Protein AF-A0AA50DWT5-F1 (afdb_monomer_lite)

Secondary structure (DSSP, 8-state):
----EEETTEEEE-TTHHHHHHHHTTS--HHHHHHHHHHHHSTTBTSTTB--EES-EEBTEE-TTEEEEGGGTEEEE--TT-

Radius of gyration: 13.09 Å; chains: 1; bounding box: 30×29×34 Å

Sequence (82 aa):
MNQLKNSDFFLPYNPDLTQRAREMRKNPTPAESKLWNLLKSHPPFGRSEFRVWRQRPINHFIKKNGFETPSFRRALHLDPNT

pLDDT: mean 72.78, std 10.37, range [43.78, 86.12]

Foldseek 3Di:
DFAFDDDPQDATFRVVCVVVQVVLVVPAAPVLVVVVVVLCVDPPRVPPLWDKDAQDGHHYDTLSQWIATSNPRDIDGDDSPD

Structure (mmCIF, N/CA/C/O backbone):
data_AF-A0AA50DWT5-F1
#
_entry.id   AF-A0AA50DWT5-F1
#
loop_
_atom_site.group_PDB
_atom_site.id
_atom_site.type_symbol
_atom_site.label_atom_id
_atom_site.label_alt_id
_atom_site.label_comp_id
_atom_site.label_asym_id
_atom_site.label_entity_id
_atom_site.label_seq_id
_atom_site.pdbx_PDB_ins_code
_atom_site.Cartn_x
_atom_site.Cartn_y
_atom_site.Cartn_z
_atom_site.occupancy
_atom_site.B_iso_or_equiv
_atom_site.auth_seq_id
_atom_site.auth_comp_id
_atom_site.auth_asym_id
_atom_site.auth_atom_id
_atom_site.pdbx_PDB_model_num
ATOM 1 N N . MET A 1 1 ? -15.767 -18.479 -10.299 1.00 43.78 1 MET A N 1
ATOM 2 C CA . MET A 1 1 ? -14.351 -18.911 -10.315 1.00 43.78 1 MET A CA 1
ATOM 3 C C . MET A 1 1 ? -13.505 -17.655 -10.378 1.00 43.78 1 MET A C 1
ATOM 5 O O . MET A 1 1 ? -13.603 -16.941 -11.367 1.00 43.78 1 MET A O 1
ATOM 9 N N . ASN A 1 2 ? -12.792 -17.317 -9.302 1.00 55.62 2 ASN A N 1
ATOM 10 C CA . ASN A 1 2 ? -12.074 -16.046 -9.239 1.00 55.62 2 ASN A CA 1
ATOM 11 C C . ASN A 1 2 ? -10.798 -16.126 -10.081 1.00 55.62 2 ASN A C 1
ATOM 13 O O . ASN A 1 2 ? -9.846 -16.811 -9.716 1.00 55.62 2 ASN A O 1
ATOM 17 N N . GLN A 1 3 ? -10.814 -15.484 -11.250 1.00 76.38 3 GLN A N 1
ATOM 18 C CA . GLN A 1 3 ? -9.655 -15.431 -12.132 1.00 76.38 3 GLN A CA 1
ATOM 19 C C . GLN A 1 3 ? -8.613 -14.493 -11.519 1.00 76.38 3 GLN A C 1
ATOM 21 O O . GLN A 1 3 ? -8.846 -13.294 -11.354 1.00 76.38 3 GLN A O 1
ATOM 26 N N . LEU A 1 4 ? -7.456 -15.049 -11.163 1.00 78.81 4 LEU A N 1
ATOM 27 C CA . LEU A 1 4 ? -6.311 -14.262 -10.720 1.00 78.81 4 LEU A CA 1
ATOM 28 C C . LEU A 1 4 ? -5.831 -13.375 -11.873 1.00 78.81 4 LEU A C 1
ATOM 30 O O . LEU A 1 4 ? -5.632 -13.845 -12.993 1.00 78.81 4 LEU A O 1
ATOM 34 N N . LYS A 1 5 ? -5.606 -12.090 -11.593 1.00 77.62 5 LYS A N 1
ATOM 35 C CA . LYS A 1 5 ? -4.927 -11.192 -12.527 1.00 77.62 5 LYS A CA 1
ATOM 36 C C . LYS A 1 5 ? -3.435 -11.479 -12.489 1.00 77.62 5 LYS A C 1
ATOM 38 O O . LYS A 1 5 ? -2.828 -11.328 -11.432 1.00 77.62 5 LYS A O 1
ATOM 43 N N . ASN A 1 6 ? -2.862 -11.808 -13.644 1.00 76.75 6 ASN A N 1
ATOM 44 C CA . ASN A 1 6 ? -1.436 -12.085 -13.832 1.00 76.75 6 ASN A CA 1
ATOM 45 C C . ASN A 1 6 ? -0.782 -11.002 -14.703 1.00 76.75 6 ASN A C 1
ATOM 47 O O . ASN A 1 6 ? -1.426 -10.455 -15.596 1.00 76.75 6 ASN A O 1
ATOM 51 N N . SER A 1 7 ? 0.489 -10.690 -14.443 1.00 75.94 7 SER A N 1
ATOM 52 C CA . SER A 1 7 ? 1.318 -9.805 -15.271 1.00 75.94 7 SER A CA 1
ATOM 53 C C . SER A 1 7 ? 2.792 -9.987 -14.924 1.00 75.94 7 SER A C 1
ATOM 55 O O . SER A 1 7 ? 3.123 -10.280 -13.779 1.00 75.94 7 SER A O 1
ATOM 57 N N . ASP A 1 8 ? 3.691 -9.704 -15.861 1.00 73.31 8 ASP A N 1
ATOM 58 C CA . ASP A 1 8 ? 5.135 -9.701 -15.597 1.00 73.31 8 ASP A CA 1
ATOM 59 C C . ASP A 1 8 ? 5.568 -8.639 -14.573 1.00 73.31 8 ASP A C 1
ATOM 61 O O . ASP A 1 8 ? 6.645 -8.728 -13.980 1.00 73.31 8 ASP A O 1
ATOM 65 N N . PHE A 1 9 ? 4.721 -7.647 -14.296 1.00 68.31 9 PHE A N 1
ATOM 66 C CA . PHE A 1 9 ? 5.038 -6.549 -13.380 1.00 68.31 9 PHE A CA 1
ATOM 67 C C . PHE A 1 9 ? 4.478 -6.735 -11.963 1.00 68.31 9 PHE A C 1
ATOM 69 O O . PHE A 1 9 ? 4.785 -5.941 -11.070 1.00 68.31 9 PHE A O 1
ATOM 76 N N . PHE A 1 10 ? 3.636 -7.746 -11.721 1.00 71.31 10 PHE A N 1
ATOM 77 C CA . PHE A 1 10 ? 3.046 -7.983 -10.403 1.00 71.31 10 PHE A CA 1
ATOM 78 C C . PHE A 1 10 ? 2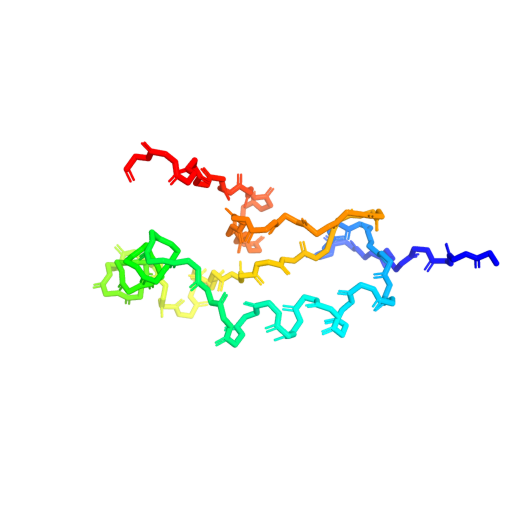.713 -9.451 -10.158 1.00 71.31 10 PHE A C 1
ATOM 80 O O . PH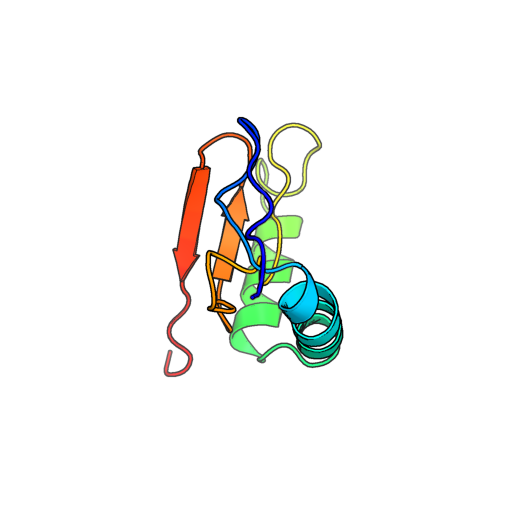E A 1 10 ? 2.387 -10.197 -11.072 1.00 71.31 10 PHE A O 1
ATOM 87 N N . LEU A 1 11 ? 2.750 -9.857 -8.890 1.00 76.62 11 LEU A N 1
ATOM 88 C CA . LEU A 1 11 ? 2.349 -11.208 -8.519 1.00 76.62 11 LEU A CA 1
ATOM 89 C C . LEU A 1 11 ? 0.859 -11.434 -8.831 1.00 76.62 11 LEU A C 1
ATOM 91 O O . LEU A 1 11 ? 0.065 -10.519 -8.589 1.00 76.62 11 LEU A O 1
ATOM 95 N N . PRO A 1 12 ? 0.482 -12.633 -9.318 1.00 81.50 12 PRO A N 1
ATOM 96 C CA . PRO A 1 12 ? -0.904 -13.060 -9.481 1.00 81.50 12 PRO A CA 1
ATOM 97 C C . PRO A 1 12 ? -1.766 -12.632 -8.301 1.00 81.50 12 PRO A C 1
ATOM 99 O O . PRO A 1 12 ? -1.384 -12.916 -7.169 1.00 81.50 12 PRO A O 1
ATOM 102 N N . TYR A 1 13 ? -2.902 -11.969 -8.516 1.00 83.56 13 TYR A N 1
ATOM 103 C CA . TYR A 1 13 ? -3.772 -11.564 -7.407 1.00 83.56 13 TYR A CA 1
ATOM 104 C C . TYR A 1 13 ? -5.256 -11.553 -7.760 1.00 83.56 13 TYR A C 1
ATOM 106 O O . TYR A 1 13 ? -5.640 -11.262 -8.891 1.00 83.56 13 TYR A O 1
ATOM 114 N N . ASN A 1 14 ? -6.102 -11.845 -6.772 1.00 84.44 14 ASN A N 1
ATOM 115 C CA . ASN A 1 14 ? -7.546 -11.767 -6.910 1.00 84.44 14 ASN A CA 1
ATOM 116 C C . ASN A 1 14 ? -7.990 -10.287 -6.909 1.00 84.44 14 ASN A C 1
ATOM 118 O O . ASN A 1 14 ? -7.793 -9.595 -5.901 1.00 84.44 14 ASN A O 1
ATOM 122 N N . PRO A 1 15 ? -8.586 -9.780 -8.004 1.00 81.56 15 PRO A N 1
ATOM 123 C CA . PRO A 1 15 ? -9.026 -8.393 -8.092 1.00 81.56 15 PRO A CA 1
ATOM 124 C C . PRO A 1 15 ? -10.077 -8.009 -7.043 1.00 81.56 15 PRO A C 1
ATOM 126 O O . PRO A 1 15 ? -10.059 -6.854 -6.613 1.00 81.56 15 PRO A O 1
ATOM 129 N N . ASP A 1 16 ? -10.906 -8.939 -6.562 1.00 84.56 16 ASP A N 1
ATOM 130 C CA . ASP A 1 16 ? -11.936 -8.671 -5.542 1.00 84.56 16 ASP A CA 1
ATOM 131 C C . ASP A 1 16 ? -11.322 -8.178 -4.224 1.00 84.56 16 ASP A C 1
ATOM 133 O O . ASP A 1 16 ? -11.860 -7.315 -3.526 1.00 84.56 16 ASP A O 1
ATOM 137 N N . LEU A 1 17 ? -10.110 -8.646 -3.916 1.00 83.69 17 LEU A N 1
ATOM 138 C CA . LEU A 1 17 ? -9.357 -8.235 -2.732 1.00 83.69 17 LEU A CA 1
ATOM 139 C C . LEU A 1 17 ? -8.817 -6.804 -2.841 1.00 83.69 17 LEU A C 1
ATOM 141 O O . LEU A 1 17 ? -8.371 -6.234 -1.844 1.00 83.69 17 LEU A O 1
ATOM 145 N N . THR A 1 18 ? -8.871 -6.184 -4.023 1.00 82.31 18 THR A N 1
ATOM 146 C CA . THR A 1 18 ? -8.393 -4.811 -4.236 1.00 82.31 18 THR A CA 1
ATOM 147 C C . THR A 1 18 ? -9.221 -3.807 -3.449 1.00 82.31 18 THR A C 1
ATOM 149 O O . THR A 1 18 ? -8.655 -2.876 -2.871 1.00 82.31 18 THR A O 1
ATOM 152 N N . GLN A 1 19 ? -10.546 -3.980 -3.410 1.00 85.31 19 GLN A N 1
ATOM 153 C CA . GLN A 1 19 ? -11.430 -3.091 -2.658 1.00 85.31 19 GLN A CA 1
ATOM 154 C C . GLN A 1 19 ? -11.146 -3.206 -1.163 1.00 85.31 19 GLN A C 1
ATOM 156 O O . GLN A 1 19 ? -10.881 -2.200 -0.504 1.00 85.31 19 GLN A O 1
ATOM 161 N N . ARG A 1 20 ? -11.066 -4.439 -0.657 1.00 84.31 20 ARG A N 1
ATOM 162 C CA . ARG A 1 20 ? -10.750 -4.687 0.748 1.00 84.31 20 ARG A CA 1
ATOM 163 C C . ARG A 1 20 ? -9.372 -4.148 1.138 1.00 84.31 20 ARG A C 1
ATOM 165 O O . ARG A 1 20 ? -9.234 -3.488 2.163 1.00 84.31 20 ARG A O 1
ATOM 172 N N . ALA A 1 21 ? -8.364 -4.322 0.285 1.00 83.50 21 ALA A N 1
ATOM 173 C CA . ALA A 1 21 ? -7.039 -3.743 0.495 1.00 83.50 21 ALA A CA 1
ATOM 174 C C . ALA A 1 21 ? -7.060 -2.202 0.505 1.00 83.50 21 ALA A C 1
ATOM 176 O O . ALA A 1 21 ? -6.288 -1.576 1.226 1.00 83.50 21 ALA A O 1
ATOM 177 N N . ARG A 1 22 ? -7.938 -1.549 -0.271 1.00 83.81 22 ARG A N 1
ATOM 178 C CA . ARG A 1 22 ? -8.109 -0.083 -0.218 1.00 83.81 22 ARG A CA 1
ATOM 179 C C . ARG A 1 22 ? -8.719 0.374 1.105 1.00 83.81 22 ARG A C 1
ATOM 181 O O . ARG A 1 22 ? -8.281 1.396 1.624 1.00 83.81 22 ARG A O 1
ATOM 188 N N . GLU A 1 23 ? -9.684 -0.362 1.647 1.00 86.12 23 GLU A N 1
ATOM 189 C CA . GLU A 1 23 ? -10.267 -0.073 2.965 1.00 86.12 23 GLU A CA 1
ATOM 190 C C . GLU A 1 23 ? -9.224 -0.202 4.078 1.00 86.12 23 GLU A C 1
ATOM 192 O O . GLU A 1 23 ? -9.115 0.681 4.926 1.00 86.12 23 GLU A O 1
ATOM 197 N N . MET A 1 24 ? -8.394 -1.245 4.029 1.00 80.12 24 MET A N 1
ATOM 198 C CA . MET A 1 24 ? -7.327 -1.464 5.011 1.00 80.12 24 MET A CA 1
ATOM 199 C C . MET A 1 24 ? -6.279 -0.341 5.013 1.00 80.12 24 MET A C 1
ATOM 201 O O . MET A 1 24 ? -5.785 0.034 6.073 1.00 80.12 24 MET A O 1
ATOM 205 N N . ARG A 1 25 ? -6.007 0.292 3.862 1.00 83.81 25 ARG A N 1
ATOM 206 C CA . ARG A 1 25 ? -5.096 1.451 3.785 1.00 83.81 25 ARG A CA 1
ATOM 207 C C . ARG A 1 25 ? -5.623 2.695 4.499 1.00 83.81 25 ARG A C 1
ATOM 209 O O . ARG A 1 25 ? -4.817 3.583 4.783 1.00 83.81 25 ARG A O 1
ATOM 216 N N . LYS A 1 26 ? -6.939 2.788 4.736 1.00 84.56 26 LYS A N 1
ATOM 217 C CA . LYS A 1 26 ? -7.559 3.893 5.486 1.00 84.56 26 LYS A CA 1
ATOM 218 C C . LYS A 1 26 ? -7.392 3.727 6.997 1.00 84.56 26 LYS A C 1
ATOM 220 O O . LYS A 1 26 ? -7.362 4.729 7.694 1.00 84.56 26 LYS A O 1
ATOM 225 N N . ASN A 1 27 ? -7.232 2.490 7.473 1.00 84.56 27 ASN A N 1
ATOM 226 C CA . ASN A 1 27 ? -7.069 2.157 8.888 1.00 84.56 27 ASN A CA 1
ATOM 227 C C . ASN A 1 27 ? -5.782 1.334 9.117 1.00 84.56 27 ASN A C 1
ATOM 229 O O . ASN A 1 27 ? -5.872 0.162 9.489 1.00 84.56 27 ASN A O 1
ATOM 233 N N . PRO A 1 28 ? -4.587 1.897 8.839 1.00 82.12 28 PRO A N 1
ATOM 234 C CA . PRO A 1 28 ? -3.326 1.200 9.074 1.00 82.12 28 PRO A CA 1
ATOM 235 C C . PRO A 1 28 ? -3.058 1.037 10.573 1.00 82.12 28 PRO A C 1
ATOM 237 O O . PRO A 1 28 ? -3.493 1.851 11.390 1.00 82.12 28 PRO A O 1
ATOM 240 N N . THR A 1 29 ? -2.283 0.017 10.939 1.00 83.75 29 THR A N 1
ATOM 241 C CA . THR A 1 29 ? -1.804 -0.115 12.323 1.00 83.75 29 THR A CA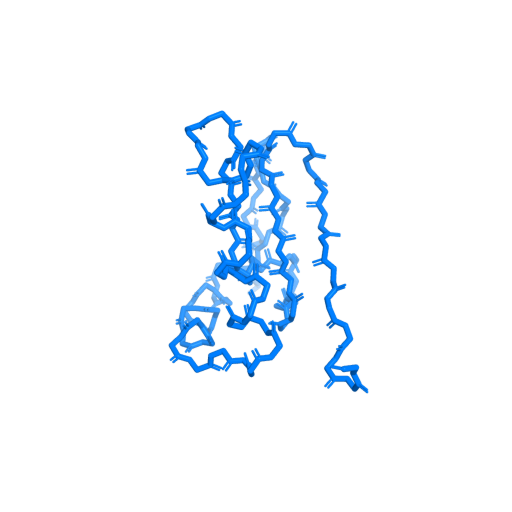 1
ATOM 242 C C . THR A 1 29 ? -0.802 1.003 12.667 1.00 83.75 29 THR A C 1
ATOM 244 O O . THR A 1 29 ? -0.166 1.567 11.767 1.00 83.75 29 THR A O 1
ATOM 247 N N . PRO A 1 30 ? -0.598 1.341 13.956 1.00 83.25 30 PRO A N 1
ATOM 248 C CA . PRO A 1 30 ? 0.409 2.330 14.352 1.00 83.25 30 PRO A CA 1
ATOM 249 C C . PRO A 1 30 ? 1.822 1.992 13.848 1.00 83.25 30 PRO A C 1
ATOM 251 O O . PRO A 1 30 ? 2.548 2.884 13.404 1.00 83.25 30 PRO A O 1
ATOM 254 N N . ALA A 1 31 ? 2.189 0.705 13.848 1.00 78.38 31 ALA A N 1
ATOM 255 C CA . ALA A 1 31 ? 3.462 0.211 13.325 1.00 78.38 31 ALA A CA 1
ATOM 256 C C . ALA A 1 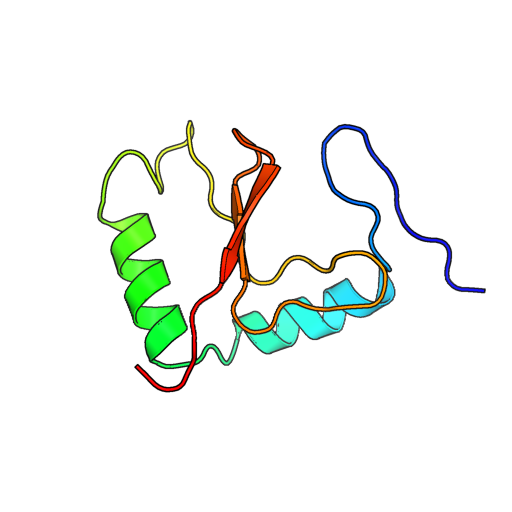31 ? 3.590 0.430 11.806 1.00 78.38 31 ALA A C 1
ATOM 258 O O . ALA A 1 31 ? 4.598 0.955 11.331 1.00 78.38 31 ALA A O 1
ATOM 259 N N . GLU A 1 32 ? 2.542 0.117 11.039 1.00 80.25 32 GLU A N 1
ATOM 260 C CA . GLU A 1 32 ? 2.503 0.384 9.596 1.00 80.25 32 GLU A CA 1
ATOM 261 C C . GLU A 1 32 ? 2.598 1.876 9.280 1.00 80.25 32 GLU A C 1
ATOM 263 O O . GLU A 1 32 ? 3.261 2.258 8.317 1.00 80.25 32 GLU A O 1
ATOM 268 N N . SER A 1 33 ? 1.944 2.724 10.077 1.00 84.06 33 SER A N 1
ATOM 269 C CA . SER A 1 33 ? 2.004 4.177 9.913 1.00 84.06 33 SER A CA 1
ATOM 270 C C . SER A 1 33 ? 3.425 4.702 10.143 1.00 84.06 33 SER A C 1
ATOM 272 O O . SER A 1 33 ? 3.955 5.438 9.307 1.00 84.06 33 SER A O 1
ATOM 274 N N . LYS A 1 34 ? 4.088 4.248 11.217 1.00 85.38 34 LYS A N 1
ATOM 275 C CA . LYS A 1 34 ? 5.495 4.575 11.498 1.00 85.38 34 LYS A CA 1
ATOM 276 C C . LYS A 1 34 ? 6.415 4.140 10.361 1.00 85.38 34 LYS A C 1
ATOM 278 O O . LYS A 1 34 ? 7.174 4.969 9.862 1.00 85.38 34 LYS A O 1
ATOM 283 N N . LEU A 1 35 ? 6.323 2.887 9.907 1.00 83.81 35 LEU A N 1
ATOM 284 C CA . LEU A 1 35 ? 7.171 2.407 8.814 1.00 83.81 35 LEU A CA 1
ATOM 285 C C . LEU A 1 35 ? 6.876 3.138 7.506 1.00 83.81 35 LEU A C 1
ATOM 287 O O . LEU A 1 35 ? 7.801 3.461 6.773 1.00 83.81 35 LEU A O 1
ATOM 291 N N . TRP A 1 36 ? 5.615 3.442 7.203 1.00 83.25 36 TRP A N 1
ATOM 292 C CA . TRP A 1 36 ? 5.279 4.191 5.996 1.00 83.25 36 TRP A CA 1
ATOM 293 C C . TRP A 1 36 ? 5.879 5.597 5.997 1.00 83.25 36 TRP A C 1
ATOM 295 O O . TRP A 1 36 ? 6.388 6.040 4.969 1.00 83.25 36 TRP A O 1
ATOM 305 N N . ASN A 1 37 ? 5.850 6.281 7.141 1.00 83.38 37 ASN A N 1
ATOM 306 C CA . ASN A 1 37 ? 6.486 7.585 7.288 1.00 83.38 37 ASN A CA 1
ATOM 307 C C . ASN A 1 37 ? 8.012 7.470 7.185 1.00 83.38 37 ASN A C 1
ATOM 309 O O . ASN A 1 37 ? 8.625 8.252 6.466 1.00 83.38 37 ASN A O 1
ATOM 313 N N . LEU A 1 38 ? 8.616 6.450 7.805 1.00 83.19 38 LEU A N 1
ATOM 314 C CA . LEU A 1 38 ? 10.048 6.169 7.682 1.00 83.19 38 LEU A CA 1
ATOM 315 C C . LEU A 1 38 ? 10.446 5.933 6.215 1.00 83.19 38 LEU A C 1
ATOM 317 O O . LEU A 1 38 ? 11.339 6.591 5.697 1.00 83.19 38 LEU A O 1
ATOM 321 N N . LEU A 1 39 ? 9.728 5.053 5.518 1.00 80.44 39 LEU A N 1
ATOM 322 C CA . LEU A 1 39 ? 9.967 4.709 4.115 1.00 80.44 39 LEU A CA 1
ATOM 323 C C . LEU A 1 39 ? 9.682 5.852 3.144 1.00 80.44 39 LEU A C 1
ATOM 325 O O . LEU A 1 39 ? 10.062 5.746 1.989 1.00 80.44 39 LEU A O 1
ATOM 329 N N . LYS A 1 40 ? 8.974 6.903 3.562 1.00 78.69 40 LYS A N 1
ATOM 330 C CA . LYS A 1 40 ? 8.795 8.122 2.766 1.00 78.69 40 LYS A CA 1
ATOM 331 C C . LYS A 1 40 ? 9.902 9.137 3.012 1.00 78.69 40 LYS A C 1
ATOM 333 O O . LYS A 1 40 ? 10.298 9.834 2.084 1.00 78.69 40 LYS A O 1
ATOM 338 N N . SER A 1 41 ? 10.345 9.246 4.259 1.00 78.81 41 SER A N 1
ATOM 339 C CA . SER A 1 41 ? 11.327 10.239 4.685 1.00 78.81 41 SER A CA 1
ATOM 340 C C . SER A 1 41 ? 12.772 9.792 4.456 1.00 78.81 41 SER A C 1
ATOM 342 O O . SER A 1 41 ? 13.658 10.641 4.449 1.00 78.81 41 SER A O 1
ATOM 344 N N . HIS A 1 42 ? 13.024 8.493 4.253 1.00 73.88 42 HIS A N 1
ATOM 345 C CA . HIS A 1 42 ? 14.362 7.939 4.036 1.00 73.88 42 HIS A CA 1
ATOM 346 C C . HIS A 1 42 ? 14.612 7.566 2.566 1.00 73.88 42 HIS A C 1
ATOM 348 O O . HIS A 1 42 ? 14.129 6.528 2.103 1.00 73.88 42 HIS A O 1
ATOM 354 N N . PRO A 1 43 ? 15.434 8.343 1.835 1.00 70.06 43 PRO A N 1
ATOM 355 C CA . PRO A 1 43 ? 15.936 7.936 0.531 1.00 70.06 43 PRO A CA 1
ATOM 356 C C . PRO A 1 43 ? 16.657 6.578 0.613 1.00 70.06 43 PRO A C 1
ATOM 358 O O . PRO A 1 43 ? 17.358 6.320 1.592 1.00 70.06 43 PRO A O 1
ATOM 361 N N . PRO A 1 44 ? 16.520 5.714 -0.408 1.00 67.81 44 PRO A N 1
ATOM 362 C CA . PRO A 1 44 ? 15.913 5.996 -1.710 1.00 67.81 44 PRO A CA 1
ATOM 363 C C . PRO A 1 44 ? 14.404 5.682 -1.788 1.00 67.81 44 PRO A C 1
ATOM 365 O O . PRO A 1 44 ? 13.749 6.044 -2.767 1.00 67.81 44 PRO A O 1
ATOM 368 N N . PHE A 1 45 ? 13.842 5.036 -0.762 1.00 63.03 45 PHE A N 1
ATOM 369 C CA . PHE A 1 45 ? 12.433 4.656 -0.680 1.00 63.03 45 PHE A CA 1
ATOM 370 C C . PHE A 1 45 ? 11.577 5.929 -0.581 1.00 63.03 45 PHE A C 1
ATOM 372 O O . PHE A 1 45 ? 11.859 6.823 0.205 1.00 63.03 45 PHE A O 1
ATOM 379 N N . GLY A 1 46 ? 10.598 6.090 -1.470 1.00 60.50 46 GLY A N 1
ATOM 380 C CA . GLY A 1 46 ? 9.812 7.331 -1.556 1.00 60.50 46 GLY A CA 1
ATOM 381 C C . GLY A 1 46 ? 10.258 8.313 -2.645 1.00 60.50 46 GLY A C 1
ATOM 382 O O . GLY A 1 46 ? 9.491 9.220 -2.969 1.00 60.50 46 GLY A O 1
ATOM 383 N N . ARG A 1 47 ? 11.417 8.097 -3.290 1.00 62.69 47 ARG A N 1
ATOM 384 C CA . ARG A 1 47 ? 11.745 8.724 -4.587 1.00 62.69 47 ARG A CA 1
ATOM 385 C C . ARG A 1 47 ? 11.157 7.915 -5.751 1.00 62.69 47 ARG A C 1
ATOM 387 O O . ARG A 1 47 ? 10.771 6.758 -5.577 1.00 62.69 47 ARG A O 1
ATOM 394 N N . SER A 1 48 ? 11.076 8.522 -6.940 1.00 60.34 48 SER A N 1
ATOM 395 C CA . SER A 1 48 ? 10.491 7.904 -8.147 1.00 60.34 48 SER A CA 1
ATOM 396 C C . SER A 1 48 ? 11.109 6.542 -8.493 1.00 60.34 48 SER A C 1
ATOM 398 O O . SER A 1 48 ? 10.391 5.656 -8.949 1.00 60.34 48 SER A O 1
ATOM 400 N N . GLU A 1 49 ? 12.398 6.354 -8.205 1.00 62.56 49 GLU A N 1
ATOM 401 C CA . GLU A 1 49 ? 13.154 5.123 -8.473 1.00 62.56 49 GLU A CA 1
ATOM 402 C C . GLU A 1 49 ? 12.773 3.942 -7.556 1.00 62.56 49 GLU A C 1
ATOM 404 O O . GLU A 1 49 ? 12.871 2.781 -7.961 1.00 62.56 49 GLU A O 1
ATOM 409 N N . PHE A 1 50 ? 12.266 4.206 -6.342 1.00 67.44 50 PHE A N 1
ATOM 410 C CA . PHE A 1 50 ? 11.899 3.166 -5.370 1.00 67.44 50 PHE A CA 1
ATOM 411 C C . PHE A 1 50 ? 10.528 3.437 -4.755 1.00 67.44 50 PHE A C 1
ATOM 413 O O . PHE A 1 50 ? 10.369 3.813 -3.588 1.00 67.44 50 PHE A O 1
ATOM 420 N N . ARG A 1 51 ? 9.496 3.207 -5.574 1.00 70.00 51 ARG A N 1
ATOM 421 C CA . ARG A 1 51 ? 8.099 3.270 -5.141 1.00 70.00 51 ARG A CA 1
ATOM 422 C C . ARG A 1 51 ? 7.764 2.082 -4.237 1.00 70.00 51 ARG A C 1
ATOM 424 O O . ARG A 1 51 ? 7.879 0.930 -4.646 1.00 70.00 51 ARG A O 1
ATOM 431 N N . VAL A 1 52 ? 7.255 2.365 -3.042 1.00 73.88 52 VAL A N 1
ATOM 432 C CA . VAL A 1 52 ? 6.746 1.353 -2.108 1.00 73.88 52 VAL A CA 1
ATOM 433 C C . VAL A 1 52 ? 5.214 1.309 -2.161 1.00 73.88 52 VAL A C 1
ATOM 435 O O . VAL A 1 52 ? 4.546 2.342 -2.165 1.00 73.88 52 VAL A O 1
ATOM 438 N N . TRP A 1 53 ? 4.646 0.106 -2.201 1.00 74.50 53 TRP A N 1
ATOM 439 C CA . TRP A 1 53 ? 3.216 -0.174 -2.293 1.00 74.50 53 TRP A CA 1
ATOM 440 C C . TRP A 1 53 ? 2.750 -0.817 -0.994 1.00 74.50 53 TRP A C 1
ATOM 442 O O . TRP A 1 53 ? 3.373 -1.753 -0.504 1.00 74.50 53 TRP A O 1
ATOM 452 N N . ARG A 1 54 ? 1.631 -0.342 -0.447 1.00 82.00 54 ARG A N 1
ATOM 453 C CA . ARG A 1 54 ? 1.043 -0.892 0.782 1.00 82.00 54 ARG A CA 1
ATOM 454 C C . ARG A 1 54 ? -0.023 -1.926 0.461 1.00 82.00 54 ARG A C 1
ATOM 456 O O . ARG A 1 54 ? -0.879 -1.657 -0.391 1.00 82.00 54 ARG A O 1
ATOM 463 N N . GLN A 1 55 ? -0.020 -3.036 1.196 1.00 75.94 55 GLN A N 1
ATOM 464 C CA . GLN A 1 55 ? -1.112 -4.012 1.238 1.00 75.94 55 GLN A CA 1
ATOM 465 C C . GLN A 1 55 ? -1.532 -4.459 -0.173 1.00 75.94 55 GLN A C 1
ATOM 467 O O . GLN A 1 55 ? -2.684 -4.287 -0.577 1.00 75.94 55 GLN A O 1
ATOM 472 N N . ARG A 1 56 ? -0.583 -4.933 -0.993 1.00 77.00 56 ARG A N 1
ATOM 473 C CA . ARG A 1 56 ? -0.943 -5.530 -2.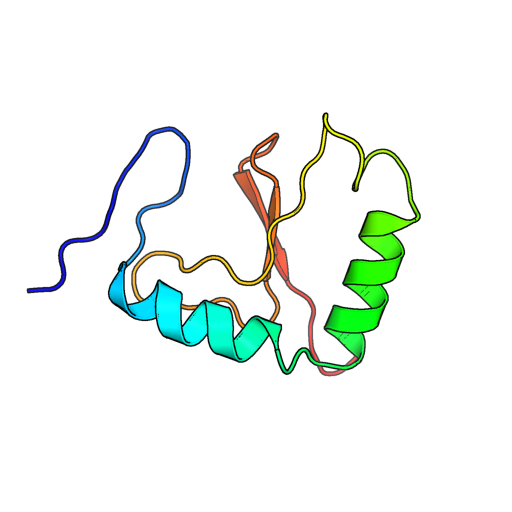287 1.00 77.00 56 ARG A CA 1
ATOM 474 C C . ARG A 1 56 ? -1.569 -6.907 -2.039 1.00 77.00 56 ARG A C 1
ATOM 476 O O . ARG A 1 56 ? -1.040 -7.667 -1.224 1.00 77.00 56 ARG A O 1
ATOM 483 N N . PRO A 1 57 ? -2.699 -7.224 -2.690 1.00 76.50 57 PRO A N 1
ATOM 484 C CA . PRO A 1 57 ? -3.200 -8.584 -2.690 1.00 76.50 57 PRO A CA 1
ATOM 485 C C . PRO A 1 57 ? -2.213 -9.481 -3.441 1.00 76.50 57 PRO A C 1
ATOM 487 O O . PRO A 1 57 ? -1.639 -9.063 -4.446 1.00 76.50 57 PRO A O 1
ATOM 490 N N . ILE A 1 58 ? -2.025 -10.699 -2.946 1.00 77.50 58 ILE A N 1
ATOM 491 C CA . ILE A 1 58 ? -1.226 -11.744 -3.581 1.00 77.50 58 ILE A CA 1
ATOM 492 C C . ILE A 1 58 ? -2.072 -13.007 -3.554 1.00 77.50 58 ILE A C 1
ATOM 494 O O . ILE A 1 58 ? -2.488 -13.468 -2.491 1.00 77.50 58 ILE A O 1
ATOM 498 N N . ASN A 1 59 ? -2.313 -13.577 -4.724 1.00 79.12 59 ASN A N 1
ATOM 499 C CA . ASN A 1 59 ? -3.168 -14.732 -4.930 1.00 79.12 59 ASN A CA 1
ATOM 500 C C . ASN A 1 59 ? -4.554 -14.469 -4.302 1.00 79.12 59 ASN A C 1
ATOM 502 O O . ASN A 1 59 ? -5.224 -13.516 -4.703 1.00 79.12 59 ASN A O 1
ATOM 506 N N . HIS A 1 60 ? -4.948 -15.224 -3.277 1.00 79.12 60 HIS A N 1
ATOM 507 C CA . HIS A 1 60 ? -6.199 -15.031 -2.536 1.00 79.12 60 HIS A CA 1
ATOM 508 C C . HIS A 1 60 ? -6.009 -14.394 -1.146 1.00 79.12 60 HIS A C 1
ATOM 510 O O . HIS A 1 60 ? -6.917 -14.436 -0.319 1.00 79.12 60 HIS A O 1
ATOM 516 N N . PHE A 1 61 ? -4.857 -13.775 -0.880 1.00 73.88 61 PHE A N 1
ATOM 517 C CA . PHE A 1 61 ? -4.530 -13.191 0.420 1.00 73.88 61 PHE A CA 1
ATOM 518 C C . PHE A 1 61 ? -4.222 -11.696 0.318 1.00 73.88 61 PHE A C 1
ATOM 520 O O . PHE A 1 61 ? -3.650 -11.217 -0.660 1.00 73.88 61 PHE A O 1
ATOM 527 N N . ILE A 1 62 ? -4.555 -10.947 1.371 1.00 66.94 62 ILE A N 1
ATOM 528 C CA . ILE A 1 62 ? -4.079 -9.575 1.568 1.00 66.94 62 ILE A CA 1
ATOM 529 C C . ILE A 1 62 ? -3.039 -9.625 2.679 1.00 66.94 62 ILE A C 1
ATOM 531 O O . ILE A 1 62 ? -3.363 -9.972 3.815 1.00 66.94 62 ILE A O 1
ATOM 535 N N . LYS A 1 63 ? -1.788 -9.253 2.387 1.00 67.38 63 LYS A N 1
ATOM 536 C CA . LYS A 1 63 ? -0.804 -9.036 3.453 1.00 67.38 63 LYS A CA 1
ATOM 537 C C . LYS A 1 63 ? -1.198 -7.783 4.229 1.00 67.38 63 LYS A C 1
ATOM 539 O O . LYS A 1 63 ? -0.928 -6.671 3.776 1.00 67.38 63 LYS A O 1
ATOM 544 N N . LYS A 1 64 ? -1.831 -7.981 5.389 1.00 55.97 64 LYS A N 1
ATOM 545 C CA . LYS A 1 64 ? -2.278 -6.916 6.302 1.00 55.97 64 LYS A CA 1
ATOM 546 C C . LYS A 1 64 ? -1.147 -5.929 6.615 1.00 55.97 64 LYS A C 1
ATOM 548 O O . LYS A 1 64 ? -1.342 -4.737 6.424 1.00 55.97 64 LYS A O 1
ATOM 553 N N . ASN A 1 65 ? 0.055 -6.457 6.856 1.00 59.09 65 ASN A N 1
ATOM 554 C CA . ASN A 1 65 ? 1.251 -5.691 7.213 1.00 59.09 65 ASN A CA 1
ATOM 555 C C . ASN A 1 65 ? 2.324 -5.716 6.105 1.00 59.09 65 ASN A C 1
ATOM 557 O O . ASN A 1 65 ? 3.521 -5.789 6.382 1.00 59.09 65 ASN A O 1
ATOM 561 N N . GLY A 1 66 ? 1.903 -5.777 4.838 1.00 60.25 66 GLY A N 1
ATOM 562 C CA . GLY A 1 66 ? 2.804 -5.942 3.696 1.00 60.25 66 GLY A CA 1
ATOM 563 C C . GLY A 1 66 ? 3.196 -4.627 3.028 1.00 60.25 66 GLY A C 1
ATOM 564 O O . GLY A 1 66 ? 2.322 -3.851 2.629 1.00 60.25 66 GLY A O 1
ATOM 565 N N . PHE A 1 67 ? 4.495 -4.430 2.811 1.00 65.88 67 PHE A N 1
ATOM 566 C CA . PHE A 1 67 ? 5.039 -3.408 1.915 1.00 65.88 67 PHE A CA 1
ATOM 567 C C . PHE A 1 67 ? 5.750 -4.093 0.748 1.00 65.88 67 PHE A C 1
ATOM 569 O O . PHE A 1 67 ? 6.529 -5.015 0.960 1.00 65.88 67 PHE A O 1
ATOM 576 N N . GLU A 1 68 ? 5.499 -3.658 -0.483 1.00 65.75 68 GLU A N 1
ATOM 577 C CA . GLU A 1 68 ? 6.128 -4.231 -1.679 1.00 65.75 68 GLU A CA 1
ATOM 578 C C . GLU A 1 68 ? 6.777 -3.158 -2.545 1.00 65.75 68 GLU A C 1
ATOM 580 O O . GLU A 1 68 ? 6.215 -2.078 -2.722 1.00 65.75 68 GLU A O 1
ATOM 585 N N . THR A 1 69 ? 7.937 -3.457 -3.131 1.00 60.12 69 THR A N 1
AT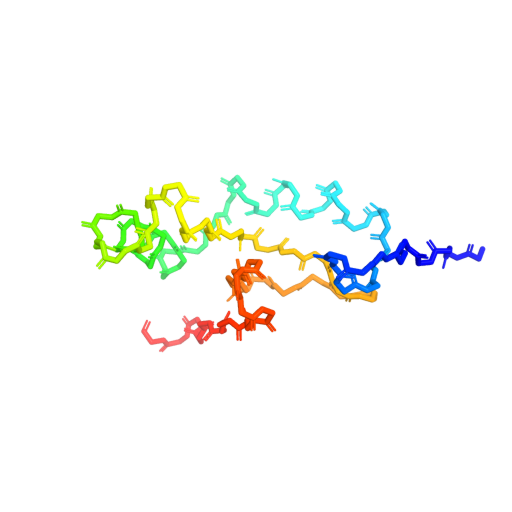OM 586 C CA . THR A 1 69 ? 8.596 -2.573 -4.105 1.00 60.12 69 THR A CA 1
ATOM 587 C C . THR A 1 69 ? 8.653 -3.240 -5.486 1.00 60.12 69 THR A C 1
ATOM 589 O O . THR A 1 69 ? 9.106 -4.384 -5.591 1.00 60.12 69 THR A O 1
ATOM 592 N N . PRO A 1 70 ? 8.215 -2.569 -6.572 1.00 62.72 70 PRO A N 1
ATOM 593 C CA . PRO A 1 70 ? 8.271 -3.126 -7.924 1.00 62.72 70 PRO A CA 1
ATOM 594 C C . PRO A 1 70 ? 9.706 -3.369 -8.364 1.00 62.72 70 PRO A C 1
ATOM 596 O O . PRO A 1 70 ? 9.976 -4.383 -8.995 1.00 62.72 70 PRO A O 1
ATOM 599 N N . SER A 1 71 ? 10.619 -2.473 -7.969 1.00 62.62 71 SER A N 1
ATOM 600 C CA . SER A 1 71 ? 12.024 -2.493 -8.375 1.00 62.62 71 SER A CA 1
ATOM 601 C C . SER A 1 71 ? 12.749 -3.781 -7.963 1.00 62.62 71 SER A C 1
ATOM 603 O O . SER A 1 71 ? 13.761 -4.110 -8.565 1.00 62.62 71 SER A O 1
ATOM 605 N N . PHE A 1 72 ? 12.238 -4.533 -6.973 1.00 58.84 72 PHE A N 1
ATOM 606 C CA . PHE A 1 72 ? 12.882 -5.765 -6.501 1.00 58.84 72 PHE A CA 1
ATOM 607 C C . PHE A 1 72 ? 11.956 -6.965 -6.236 1.00 58.84 72 PHE A C 1
ATOM 609 O O . PHE A 1 72 ? 12.431 -7.939 -5.658 1.00 58.84 72 PHE A O 1
ATOM 616 N N . ARG A 1 73 ? 10.662 -6.934 -6.606 1.00 62.69 73 ARG A N 1
ATOM 617 C CA . ARG A 1 73 ? 9.663 -7.982 -6.253 1.00 62.69 73 ARG A CA 1
ATOM 618 C C . ARG A 1 73 ? 9.806 -8.506 -4.806 1.00 62.69 73 ARG A C 1
ATOM 620 O O . ARG A 1 73 ? 9.574 -9.680 -4.526 1.00 62.69 73 ARG A O 1
ATOM 627 N N . ARG A 1 74 ? 10.212 -7.644 -3.871 1.00 60.47 74 ARG A N 1
ATOM 628 C CA . ARG A 1 74 ? 10.416 -8.005 -2.464 1.00 60.47 74 ARG A CA 1
ATOM 629 C C . ARG A 1 74 ? 9.228 -7.528 -1.648 1.00 60.47 74 ARG A C 1
ATOM 631 O O . ARG A 1 74 ? 8.783 -6.391 -1.806 1.00 60.47 74 ARG A O 1
ATOM 638 N N . ALA A 1 75 ? 8.743 -8.408 -0.777 1.00 59.91 75 ALA A N 1
ATOM 639 C CA . ALA A 1 75 ? 7.687 -8.111 0.175 1.00 59.91 75 ALA A CA 1
ATOM 640 C C . ALA A 1 75 ? 8.280 -8.045 1.583 1.00 59.91 75 ALA A C 1
ATOM 642 O O . ALA A 1 75 ? 8.835 -9.028 2.067 1.00 59.91 75 ALA A O 1
ATOM 643 N N . LEU A 1 76 ? 8.142 -6.894 2.229 1.00 64.81 76 LEU A N 1
ATOM 644 C CA . LEU A 1 76 ? 8.471 -6.692 3.631 1.00 64.81 76 LEU A CA 1
ATOM 645 C C . LEU A 1 76 ? 7.218 -6.948 4.472 1.00 64.81 76 LEU A C 1
ATOM 647 O O . LEU A 1 76 ? 6.127 -6.498 4.109 1.00 64.81 76 LEU A O 1
ATOM 651 N N . HIS A 1 77 ? 7.373 -7.667 5.578 1.00 66.62 77 HIS A N 1
ATOM 652 C CA . HIS A 1 77 ? 6.317 -7.904 6.556 1.00 66.62 77 HIS A CA 1
ATOM 653 C C . HIS A 1 77 ? 6.728 -7.288 7.892 1.00 66.62 77 HIS A C 1
ATOM 655 O O . HIS A 1 77 ? 7.854 -7.495 8.335 1.00 66.62 77 HIS A O 1
ATOM 661 N N . LEU A 1 78 ? 5.822 -6.532 8.508 1.00 61.44 78 LEU A N 1
ATOM 662 C CA . LEU A 1 78 ? 5.967 -6.065 9.885 1.00 61.44 78 LEU A CA 1
ATOM 663 C C . LEU A 1 78 ? 5.171 -6.959 10.825 1.00 61.44 78 LEU A C 1
ATOM 665 O O . LEU A 1 78 ? 3.966 -7.130 10.621 1.00 61.44 78 LEU A O 1
ATOM 669 N N . ASP A 1 79 ? 5.817 -7.431 11.883 1.00 61.78 79 ASP A N 1
ATOM 670 C CA . ASP A 1 79 ? 5.128 -8.071 12.996 1.00 61.78 79 ASP A CA 1
ATOM 671 C C . ASP A 1 79 ? 4.386 -6.997 13.821 1.00 61.78 79 ASP A C 1
ATOM 673 O O . ASP A 1 79 ? 4.989 -5.986 14.190 1.00 61.78 79 ASP A O 1
ATOM 677 N N . PRO A 1 80 ? 3.072 -7.136 14.067 1.00 50.12 80 PRO A N 1
ATOM 678 C CA . PRO A 1 80 ? 2.305 -6.162 14.842 1.00 50.12 80 PRO A CA 1
ATOM 679 C C . PRO A 1 80 ? 2.630 -6.135 16.348 1.00 50.12 80 PRO A C 1
ATOM 681 O O . PRO A 1 80 ? 2.115 -5.250 17.027 1.00 50.12 80 PRO A O 1
ATOM 684 N N . ASN A 1 81 ? 3.435 -7.067 16.873 1.00 58.22 81 ASN A N 1
ATOM 685 C CA . ASN A 1 81 ? 3.754 -7.159 18.306 1.00 58.22 81 ASN A CA 1
ATOM 686 C C . ASN A 1 81 ? 5.072 -6.472 18.722 1.00 58.22 81 ASN A C 1
ATOM 688 O O . ASN A 1 81 ? 5.534 -6.696 19.839 1.00 58.22 81 ASN A O 1
ATOM 692 N N . THR A 1 82 ? 5.702 -5.682 17.844 1.00 47.94 82 THR A N 1
ATOM 693 C CA . THR A 1 82 ? 6.967 -4.967 18.131 1.00 47.94 82 THR A CA 1
ATOM 694 C C . THR A 1 82 ? 6.767 -3.461 18.269 1.00 47.94 82 THR A C 1
ATOM 696 O O . THR A 1 82 ? 5.988 -2.883 17.474 1.00 47.94 82 THR A O 1
#